Protein AF-A0A8K0K544-F1 (afdb_monomer)

Sequence (72 aa):
MKQNNIEWDCSWGTSQYVDPPVWPYTLDFPSPQDCPVPPCPKSTFPGIWVVPMIDWFNEDDIPCSMADACPM

Solvent-accessible surface area (backbone atoms only — not comparable to full-atom values): 4586 Å² total; per-residue (Å²): 86,77,94,74,75,44,56,68,42,71,83,51,45,28,78,82,43,48,84,73,61,66,71,69,45,57,28,61,44,71,72,90,70,66,67,83,69,78,86,66,82,78,66,63,44,72,81,32,35,40,41,61,30,61,33,45,65,43,98,83,70,50,72,22,67,45,84,90,68,44,70,128

Mean predicted aligned error: 3.87 Å

Organism: Ladona fulva (NCBI:txid123851)

InterPro domains:
  IPR052740 Carbohydrate Esterase 4 [PTHR45985] (1-72)

Structure (mmCIF, N/CA/C/O backbone):
data_AF-A0A8K0K544-F1
#
_entry.id   AF-A0A8K0K544-F1
#
loop_
_atom_site.group_PDB
_atom_site.id
_atom_site.type_symbol
_atom_site.label_atom_id
_atom_site.label_alt_id
_atom_site.label_comp_id
_atom_site.label_asym_id
_atom_site.label_entity_id
_atom_site.label_seq_id
_atom_site.pdbx_PDB_ins_code
_atom_site.Cartn_x
_atom_site.Cartn_y
_atom_site.Cartn_z
_atom_site.occupancy
_atom_site.B_iso_or_equiv
_atom_site.auth_seq_id
_atom_site.auth_comp_id
_atom_site.auth_asym_id
_atom_site.auth_atom_id
_atom_site.pdbx_PDB_model_num
ATOM 1 N N . MET A 1 1 ? -11.354 7.763 8.852 1.00 82.25 1 MET A N 1
ATOM 2 C CA . MET A 1 1 ? -11.797 6.357 8.763 1.00 82.25 1 MET A CA 1
ATOM 3 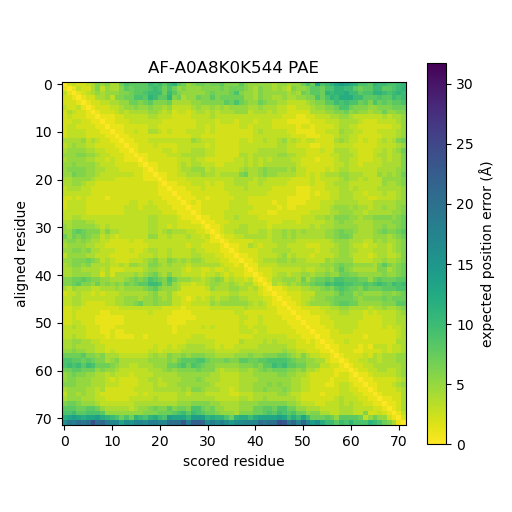C C . MET A 1 1 ? -12.942 6.061 9.722 1.00 82.25 1 MET A C 1
ATOM 5 O O . MET A 1 1 ? -14.068 6.375 9.364 1.00 82.25 1 MET A O 1
ATOM 9 N N . LYS A 1 2 ? -12.687 5.601 10.961 1.00 81.69 2 LYS A N 1
ATOM 10 C CA . LYS A 1 2 ? -13.739 5.236 11.935 1.00 81.69 2 LYS A CA 1
ATOM 11 C C . LYS A 1 2 ? -14.800 6.306 12.184 1.00 81.69 2 LYS A C 1
ATOM 13 O O . LYS A 1 2 ? -15.981 6.008 12.126 1.00 81.69 2 LYS A O 1
ATOM 18 N N . GLN A 1 3 ? -14.387 7.549 12.429 1.00 87.94 3 GLN A N 1
ATOM 19 C CA . GLN A 1 3 ? -15.324 8.643 12.724 1.00 87.94 3 GLN A CA 1
ATOM 20 C C . GLN A 1 3 ? -16.292 8.936 11.566 1.00 87.94 3 GLN A C 1
ATOM 22 O O . GLN A 1 3 ? -17.398 9.410 11.798 1.00 87.94 3 GLN A O 1
ATOM 27 N N . ASN A 1 4 ? -15.881 8.623 10.335 1.00 89.44 4 ASN A N 1
ATOM 28 C CA . ASN A 1 4 ? -16.645 8.899 9.121 1.00 89.44 4 ASN A CA 1
ATOM 29 C C . ASN A 1 4 ? -17.294 7.628 8.546 1.00 89.44 4 ASN A C 1
ATOM 31 O O . ASN A 1 4 ? -17.750 7.662 7.409 1.00 89.44 4 ASN A O 1
ATOM 35 N N . ASN A 1 5 ? -17.307 6.516 9.296 1.00 89.38 5 ASN A N 1
ATOM 36 C CA . ASN A 1 5 ? -17.813 5.211 8.850 1.00 89.38 5 ASN A CA 1
ATOM 37 C C . ASN A 1 5 ? -17.193 4.723 7.526 1.00 89.38 5 ASN A C 1
ATOM 39 O O . ASN A 1 5 ? -17.879 4.151 6.685 1.00 89.38 5 ASN A O 1
ATOM 43 N N . ILE A 1 6 ? -15.892 4.964 7.337 1.00 91.62 6 ILE A N 1
ATOM 44 C CA . ILE A 1 6 ? -15.134 4.443 6.191 1.00 91.62 6 ILE A CA 1
ATOM 45 C C . ILE A 1 6 ? -14.464 3.136 6.613 1.00 91.62 6 ILE A C 1
ATOM 47 O O . ILE A 1 6 ? -13.774 3.105 7.638 1.00 91.62 6 ILE A O 1
ATOM 51 N N . GLU A 1 7 ? -14.679 2.088 5.821 1.00 92.06 7 GLU A N 1
ATOM 52 C CA . GLU A 1 7 ? -14.307 0.706 6.139 1.00 92.06 7 GLU A CA 1
ATOM 53 C C . GLU A 1 7 ? -12.874 0.344 5.725 1.00 92.06 7 GLU A C 1
ATOM 55 O O . GLU A 1 7 ? -12.188 -0.359 6.468 1.00 92.06 7 GLU A O 1
ATOM 60 N N . TRP A 1 8 ? -12.397 0.854 4.586 1.00 93.25 8 TRP A N 1
ATOM 61 C CA . TRP A 1 8 ? -11.100 0.484 4.021 1.00 93.25 8 TRP A CA 1
ATOM 62 C C . TRP A 1 8 ? -10.306 1.678 3.482 1.00 93.25 8 TRP A C 1
ATOM 64 O O . TRP A 1 8 ? -10.871 2.710 3.118 1.00 93.25 8 TRP A O 1
ATOM 74 N N . ASP A 1 9 ? -8.985 1.509 3.441 1.00 93.50 9 ASP A N 1
ATOM 75 C CA . ASP A 1 9 ? -8.017 2.391 2.790 1.00 93.50 9 ASP A CA 1
ATOM 76 C C . ASP A 1 9 ? -7.389 1.717 1.569 1.00 93.50 9 ASP A C 1
ATOM 78 O O . ASP A 1 9 ? -7.143 0.517 1.611 1.00 93.50 9 ASP A O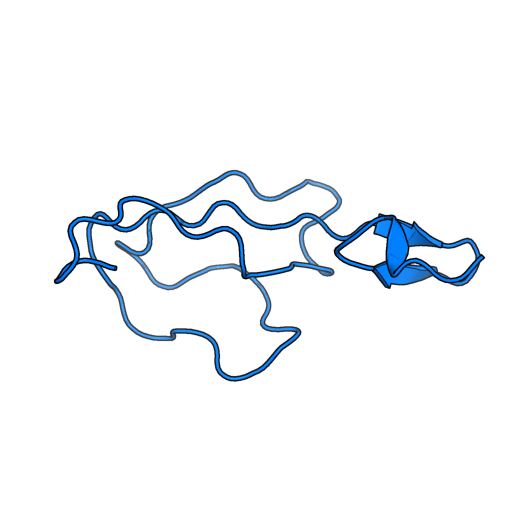 1
ATOM 82 N N . CYS A 1 10 ? -7.073 2.483 0.524 1.00 94.81 10 CYS A N 1
ATOM 83 C CA . CYS A 1 10 ? -6.222 2.041 -0.591 1.00 94.81 10 CYS A CA 1
ATOM 84 C C . CYS A 1 10 ? -5.264 3.169 -0.998 1.00 94.81 10 CYS A C 1
ATOM 86 O O . CYS A 1 10 ? -5.138 3.512 -2.167 1.00 94.81 10 CYS A O 1
ATOM 88 N N . SER A 1 11 ? -4.669 3.837 -0.007 1.00 93.31 11 SER A N 1
ATOM 89 C CA . SER A 1 11 ? -3.691 4.909 -0.227 1.00 93.31 11 SER A CA 1
ATOM 90 C C . SER A 1 11 ? -2.255 4.472 0.074 1.00 93.31 11 SER A C 1
ATOM 92 O O . SER A 1 11 ? -1.314 5.229 -0.156 1.00 93.31 11 SER A O 1
ATOM 94 N N . TRP A 1 12 ? -2.077 3.253 0.594 1.00 93.88 12 TRP A N 1
ATOM 95 C CA . TRP A 1 12 ? -0.796 2.755 1.078 1.00 93.88 12 TRP A CA 1
ATOM 96 C C . TRP A 1 12 ? -0.165 1.760 0.094 1.00 93.88 12 TRP A C 1
ATOM 98 O O . TRP A 1 12 ? -0.555 0.591 0.030 1.00 93.88 12 TRP A O 1
ATOM 108 N N . GLY A 1 13 ? 0.842 2.238 -0.643 1.00 93.88 13 GLY A N 1
ATOM 109 C CA . GLY A 1 13 ? 1.666 1.432 -1.548 1.00 93.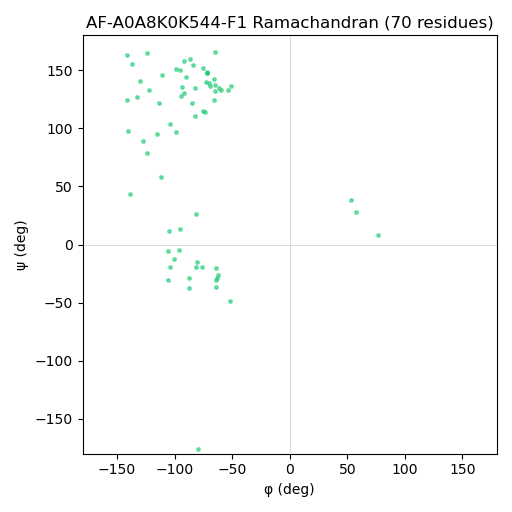88 13 GLY A CA 1
ATOM 110 C C . GLY A 1 13 ? 2.696 0.546 -0.850 1.00 93.88 13 GLY A C 1
ATOM 111 O O . GLY A 1 13 ? 3.159 0.855 0.252 1.00 93.88 13 GLY A O 1
ATOM 11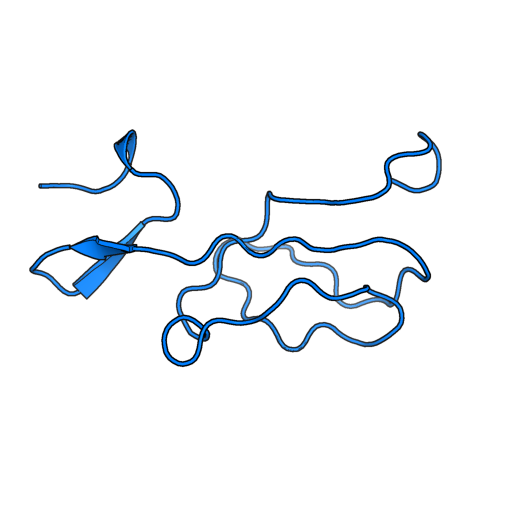2 N N . THR A 1 14 ? 3.038 -0.569 -1.486 1.00 94.06 14 THR A N 1
ATOM 113 C CA . THR A 1 14 ? 4.110 -1.476 -1.068 1.00 94.06 14 THR A CA 1
ATOM 114 C C . THR A 1 14 ? 4.987 -1.834 -2.252 1.00 94.06 14 THR A C 1
ATOM 116 O O . THR A 1 14 ? 4.504 -2.327 -3.271 1.00 94.06 14 THR A O 1
ATOM 119 N N . SER A 1 15 ? 6.290 -1.631 -2.067 1.00 93.56 15 SER A N 1
ATOM 120 C CA . SER A 1 15 ? 7.318 -2.051 -3.024 1.00 93.56 15 SER A CA 1
ATOM 121 C C . SER A 1 15 ? 8.060 -3.301 -2.545 1.00 93.56 15 SER A C 1
ATOM 123 O O . SER A 1 15 ? 8.657 -4.015 -3.344 1.00 93.56 15 SER A O 1
ATOM 125 N N . GLN A 1 16 ? 8.009 -3.608 -1.243 1.00 92.94 16 GLN A N 1
ATOM 126 C CA . GLN A 1 16 ? 8.686 -4.781 -0.678 1.00 92.94 16 GLN A CA 1
ATOM 127 C C . GLN A 1 16 ? 7.848 -6.062 -0.731 1.00 92.94 16 GLN A C 1
ATOM 129 O O . GLN A 1 16 ? 8.415 -7.150 -0.804 1.00 92.94 16 GLN A O 1
ATOM 134 N N . TYR A 1 17 ? 6.517 -5.957 -0.690 1.00 93.19 17 TYR A N 1
ATOM 135 C CA . TYR A 1 17 ? 5.612 -7.107 -0.611 1.00 93.19 17 TYR A CA 1
ATOM 136 C C . TYR A 1 17 ? 4.807 -7.278 -1.897 1.00 93.19 17 TYR A C 1
ATOM 138 O O . TYR A 1 17 ? 3.575 -7.241 -1.890 1.00 93.19 17 TYR A O 1
ATOM 146 N N . VAL A 1 18 ? 5.530 -7.441 -3.004 1.00 93.50 18 VAL A N 1
ATOM 147 C CA . VAL A 1 18 ? 4.971 -7.602 -4.356 1.00 93.50 18 VAL A CA 1
ATOM 148 C C . VAL A 1 18 ? 5.057 -9.039 -4.875 1.00 93.50 18 VAL A C 1
ATOM 150 O O . VAL A 1 18 ? 4.161 -9.478 -5.592 1.00 93.50 18 VAL A O 1
ATOM 153 N N . ASP A 1 19 ? 6.078 -9.794 -4.458 1.00 90.88 19 ASP A N 1
ATOM 154 C CA . ASP A 1 19 ? 6.257 -11.212 -4.783 1.00 90.88 19 ASP A CA 1
ATOM 155 C C . ASP A 1 19 ? 6.794 -11.987 -3.556 1.00 90.88 19 ASP A C 1
ATOM 157 O O . ASP A 1 19 ? 7.993 -11.936 -3.264 1.00 90.88 19 ASP A O 1
ATOM 161 N N . PRO A 1 20 ? 5.928 -12.669 -2.778 1.00 93.00 20 PRO A N 1
ATOM 162 C CA . PRO A 1 20 ? 4.479 -12.764 -2.956 1.00 93.00 20 PRO A CA 1
ATOM 163 C C . PRO A 1 20 ? 3.756 -11.448 -2.604 1.00 93.00 20 PRO A C 1
ATOM 165 O O . PRO A 1 20 ? 4.171 -10.754 -1.670 1.00 93.00 20 PRO A O 1
ATOM 168 N N . PRO A 1 21 ? 2.639 -11.121 -3.283 1.00 92.62 21 PRO A N 1
ATOM 169 C CA . PRO A 1 21 ? 1.880 -9.917 -2.986 1.00 92.62 21 PRO A CA 1
ATOM 170 C C . PRO A 1 21 ? 1.175 -10.035 -1.633 1.00 92.62 21 PRO A C 1
ATOM 172 O O . PRO A 1 21 ? 0.604 -11.078 -1.290 1.00 92.62 21 PRO A O 1
ATOM 175 N N . VAL A 1 22 ? 1.187 -8.950 -0.862 1.00 94.25 22 VAL A N 1
ATOM 176 C CA . VAL A 1 22 ? 0.431 -8.870 0.391 1.00 94.25 22 VAL A CA 1
ATOM 177 C C . VAL A 1 22 ? -1.076 -8.823 0.115 1.00 94.25 22 VAL A C 1
ATOM 179 O O . VAL A 1 22 ? -1.562 -8.121 -0.770 1.00 94.25 22 VAL A O 1
ATOM 182 N N . TRP A 1 23 ? -1.835 -9.589 0.896 1.00 94.44 23 TRP A N 1
ATOM 183 C CA . TRP A 1 23 ? -3.294 -9.588 0.837 1.00 94.44 23 TRP A CA 1
ATOM 184 C C . TRP A 1 23 ? -3.876 -8.456 1.683 1.00 94.44 23 TRP A C 1
ATOM 186 O O . TRP A 1 23 ? -3.252 -8.075 2.672 1.00 94.44 23 TRP A O 1
ATOM 196 N N . PRO A 1 24 ? -5.085 -7.960 1.370 1.00 95.88 24 PRO A N 1
ATOM 197 C CA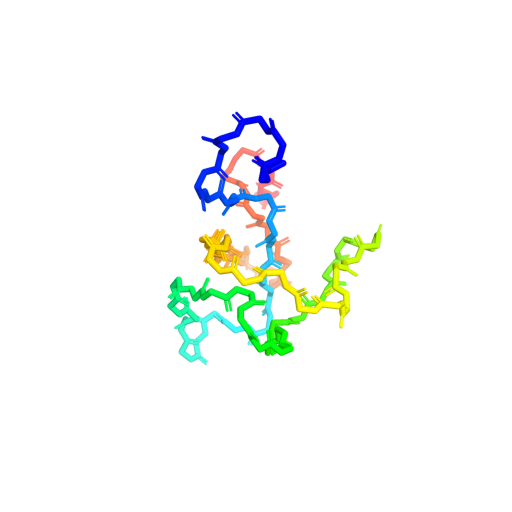 . PRO A 1 24 ? -5.786 -7.021 2.234 1.00 95.88 24 PRO A CA 1
ATOM 198 C C . PRO A 1 24 ? -5.868 -7.521 3.678 1.00 95.88 24 PRO A C 1
ATOM 200 O O . PRO A 1 24 ? -6.162 -8.692 3.928 1.00 95.88 24 PRO A O 1
ATOM 203 N N . TYR A 1 25 ? -5.617 -6.624 4.626 1.00 94.19 25 TYR A N 1
ATOM 204 C CA . TYR A 1 25 ? -5.519 -6.950 6.046 1.00 94.19 25 TYR A CA 1
ATOM 205 C C . TYR A 1 25 ? -6.153 -5.861 6.906 1.00 94.19 25 TYR A C 1
ATOM 207 O O . TYR A 1 25 ? -6.389 -4.741 6.456 1.00 94.19 25 TYR A O 1
ATOM 215 N N . THR A 1 26 ? -6.438 -6.180 8.165 1.00 94.56 26 THR A N 1
ATOM 216 C CA . THR A 1 26 ? -6.966 -5.212 9.125 1.00 94.56 26 THR A CA 1
ATOM 217 C C . THR A 1 26 ? -5.854 -4.603 9.971 1.00 94.56 26 THR A C 1
ATOM 219 O O . THR A 1 26 ? -4.866 -5.256 10.308 1.00 94.56 26 THR A O 1
ATOM 222 N N . LEU A 1 27 ? -6.045 -3.359 10.407 1.00 94.12 27 LEU A N 1
ATOM 223 C CA . LEU A 1 27 ? -5.172 -2.702 11.387 1.00 94.12 27 LEU A CA 1
ATOM 224 C C . LEU A 1 27 ? -5.504 -3.103 12.835 1.00 94.12 27 LEU A C 1
ATOM 226 O O . LEU A 1 27 ? -5.240 -2.347 13.769 1.00 94.12 27 LEU A O 1
ATOM 230 N N . ASP A 1 28 ? -6.076 -4.291 13.051 1.00 93.44 28 ASP A N 1
ATOM 231 C CA . ASP A 1 28 ? -6.257 -4.856 14.396 1.00 93.44 28 ASP A CA 1
ATOM 232 C C . ASP A 1 28 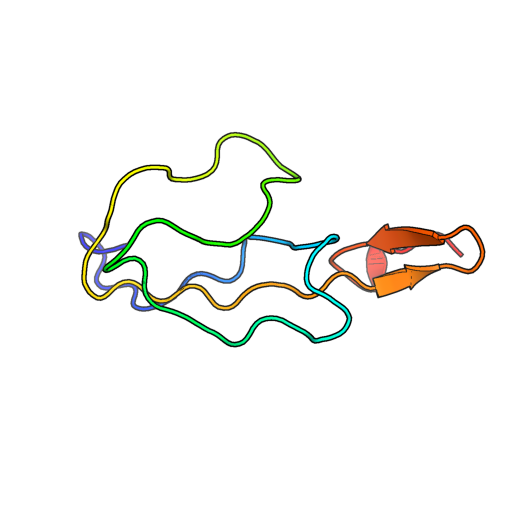? -4.901 -5.111 15.082 1.00 93.44 28 ASP A C 1
ATOM 234 O O . ASP A 1 28 ? -4.784 -5.005 16.304 1.00 93.44 28 ASP A O 1
ATOM 238 N N . PHE A 1 29 ? -3.865 -5.374 14.279 1.00 91.62 29 PHE A N 1
ATOM 239 C CA . PHE A 1 29 ? -2.482 -5.618 14.689 1.00 91.62 29 PHE A CA 1
ATOM 240 C C . PHE A 1 29 ? -1.519 -4.648 13.982 1.00 91.62 29 PHE A C 1
ATOM 242 O O . PHE A 1 29 ? -1.918 -3.982 13.022 1.00 91.62 29 PHE A O 1
ATOM 249 N N . PRO A 1 30 ? -0.261 -4.517 14.451 1.00 90.19 30 PRO A N 1
ATOM 250 C CA . PRO A 1 30 ? 0.745 -3.725 13.751 1.00 90.19 30 PRO A CA 1
ATOM 251 C C . PRO A 1 30 ? 0.887 -4.165 12.291 1.00 90.19 30 PRO A C 1
ATOM 253 O O . PRO A 1 30 ? 0.984 -5.359 12.008 1.00 90.19 30 PRO A O 1
ATOM 256 N N . SER A 1 31 ? 0.899 -3.187 11.385 1.00 90.38 31 SER A N 1
ATOM 257 C CA . SER A 1 31 ? 1.034 -3.431 9.950 1.00 90.38 31 SER A CA 1
ATOM 258 C C . SER A 1 31 ? 2.356 -4.151 9.637 1.00 90.38 31 SER A C 1
ATOM 260 O O . SER A 1 31 ? 3.398 -3.710 10.130 1.00 90.38 31 SER A O 1
ATOM 262 N N . PRO A 1 32 ? 2.346 -5.218 8.815 1.00 85.25 32 PRO A N 1
ATOM 263 C CA . PRO A 1 32 ? 3.566 -5.855 8.320 1.00 85.25 32 PRO A CA 1
ATOM 264 C C . PRO A 1 32 ? 4.186 -5.109 7.122 1.00 85.25 32 PRO A C 1
ATOM 266 O O . PRO A 1 32 ? 5.338 -5.372 6.783 1.00 85.25 32 PRO A O 1
ATOM 269 N N . GLN A 1 33 ? 3.435 -4.200 6.488 1.00 90.44 33 GLN A N 1
ATOM 270 C CA . GLN A 1 33 ? 3.812 -3.502 5.257 1.00 90.44 33 GLN A CA 1
ATOM 271 C C . GLN A 1 33 ? 4.912 -2.450 5.478 1.00 90.44 33 GLN A C 1
ATOM 273 O O . GLN A 1 33 ? 4.997 -1.814 6.533 1.00 90.44 33 GLN A O 1
ATOM 278 N N . ASP A 1 34 ? 5.739 -2.249 4.453 1.00 92.81 34 ASP A N 1
ATOM 279 C CA . ASP A 1 34 ? 6.702 -1.156 4.343 1.00 92.81 34 ASP A CA 1
ATOM 280 C C . ASP A 1 34 ? 6.007 0.214 4.270 1.00 92.81 34 ASP A C 1
ATOM 282 O O . ASP A 1 34 ? 4.802 0.322 4.067 1.00 92.81 34 ASP A O 1
ATOM 286 N N . CYS A 1 35 ? 6.761 1.299 4.457 1.00 93.06 35 CYS A N 1
ATOM 287 C CA . CYS A 1 35 ? 6.226 2.663 4.425 1.00 93.06 35 CYS A CA 1
ATOM 288 C C . CYS A 1 35 ? 6.970 3.520 3.389 1.00 93.06 35 CYS A C 1
ATOM 290 O O . CYS A 1 35 ? 7.845 4.300 3.779 1.00 93.06 35 CYS A O 1
ATOM 292 N N . PRO A 1 36 ? 6.649 3.387 2.086 1.00 90.81 36 PRO A N 1
ATOM 293 C CA . PRO A 1 36 ? 7.302 4.170 1.034 1.00 90.81 36 PRO A CA 1
ATOM 294 C C . PRO A 1 36 ? 7.033 5.675 1.159 1.00 90.81 36 PRO A C 1
ATOM 296 O O . PRO A 1 36 ? 7.924 6.488 0.924 1.00 90.81 36 PRO A O 1
ATOM 299 N N . VAL A 1 37 ? 5.816 6.052 1.577 1.00 90.75 37 VAL A N 1
ATOM 300 C CA . VAL A 1 37 ? 5.384 7.450 1.729 1.00 90.75 37 VAL A CA 1
ATOM 301 C C . VAL A 1 37 ? 5.089 7.752 3.205 1.00 90.75 37 VAL A C 1
ATOM 303 O O . VAL A 1 37 ? 3.988 7.482 3.686 1.00 90.75 37 VAL A O 1
ATOM 30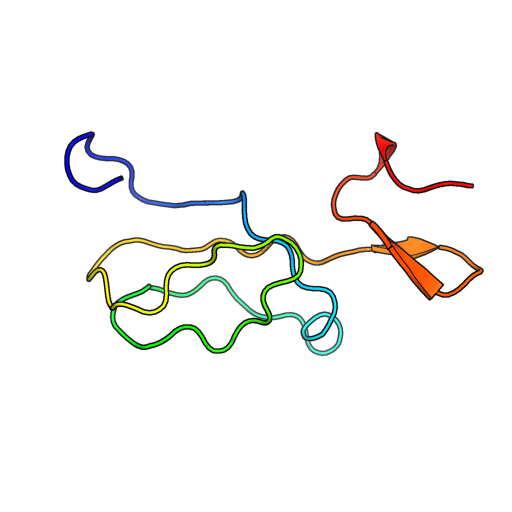6 N N . PRO A 1 38 ? 6.052 8.298 3.968 1.00 90.81 38 PRO A N 1
ATOM 307 C CA . PRO A 1 38 ? 5.830 8.642 5.368 1.00 90.81 38 PRO A CA 1
ATOM 308 C C . PRO A 1 38 ? 4.917 9.873 5.522 1.00 90.81 38 PRO A C 1
ATOM 310 O O . PRO A 1 38 ? 5.010 10.806 4.720 1.00 90.81 3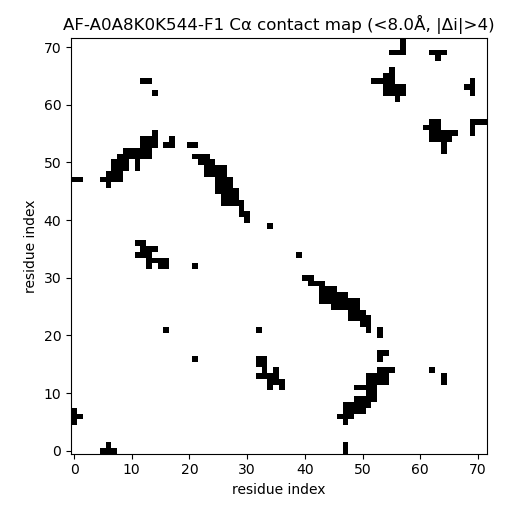8 PRO A O 1
ATOM 313 N N . PRO A 1 39 ? 4.100 9.950 6.594 1.00 92.12 39 PRO A N 1
ATOM 314 C CA . PRO A 1 39 ? 4.033 9.042 7.746 1.00 92.12 39 PRO A CA 1
ATOM 315 C C . PRO A 1 39 ? 2.981 7.922 7.612 1.00 92.12 39 PRO A C 1
ATOM 317 O O . PRO A 1 39 ? 1.820 8.191 7.321 1.00 92.12 39 PRO A O 1
ATOM 320 N N . CYS A 1 40 ? 3.351 6.686 7.964 1.00 90.12 40 CYS A N 1
ATOM 321 C CA . CYS A 1 40 ? 2.414 5.556 8.032 1.00 90.12 40 CYS A CA 1
ATOM 322 C C . CYS A 1 40 ? 1.930 5.275 9.468 1.00 90.12 40 CYS A C 1
ATOM 324 O O . CYS A 1 40 ? 2.665 5.527 10.435 1.00 90.12 40 CYS A O 1
ATOM 326 N N . PRO A 1 41 ? 0.710 4.731 9.642 1.00 89.12 41 PRO A N 1
ATOM 327 C CA . PRO A 1 41 ? 0.169 4.407 10.956 1.00 89.12 41 PRO A CA 1
ATOM 328 C C . PRO A 1 41 ? 0.974 3.288 11.633 1.00 89.12 41 PRO A C 1
ATOM 330 O O . PRO A 1 41 ? 1.118 2.191 11.103 1.00 89.12 41 PRO A O 1
ATOM 333 N N . LYS A 1 42 ? 1.478 3.564 12.842 1.00 85.50 42 LYS A N 1
ATOM 334 C CA . LYS A 1 42 ? 2.176 2.580 13.699 1.00 85.50 42 LYS A CA 1
ATOM 335 C C . LYS A 1 42 ? 1.295 2.010 14.813 1.00 85.50 42 LYS A C 1
ATOM 337 O O . LYS A 1 42 ? 1.683 1.060 15.486 1.00 85.50 42 LYS A O 1
ATOM 342 N N . SER A 1 43 ? 0.142 2.627 15.048 1.00 86.94 43 SER A N 1
ATOM 343 C CA . SER A 1 43 ? -0.830 2.207 16.058 1.00 86.94 43 SER A CA 1
ATOM 344 C C . SER A 1 43 ? -1.857 1.253 15.458 1.00 86.94 43 SER A C 1
ATOM 346 O O . SER A 1 43 ? -2.089 1.260 14.251 1.00 86.94 43 SER A O 1
ATOM 348 N N . THR A 1 4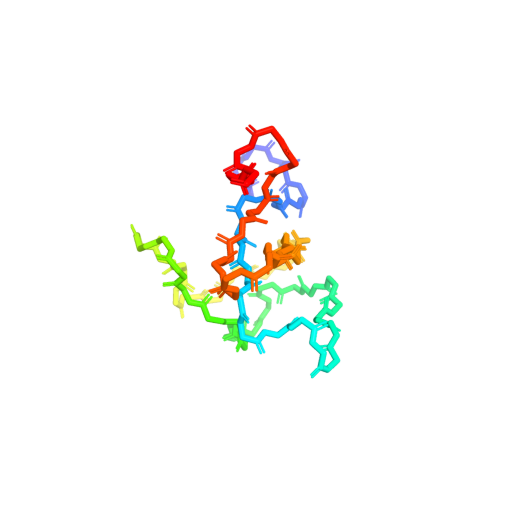4 ? -2.495 0.459 16.313 1.00 90.25 44 THR A N 1
ATOM 349 C CA . THR A 1 44 ? -3.595 -0.418 15.916 1.00 90.25 44 THR A CA 1
ATOM 350 C C . THR A 1 44 ? -4.908 0.362 15.867 1.00 90.25 44 THR A C 1
ATOM 352 O O . THR A 1 44 ? -5.238 1.140 16.765 1.00 90.25 44 THR A O 1
ATOM 355 N N . PHE A 1 45 ? -5.676 0.150 14.803 1.00 90.56 45 PHE A N 1
ATOM 356 C CA . PHE A 1 45 ? -6.999 0.721 14.595 1.00 90.56 45 PHE A CA 1
ATOM 357 C C . PHE A 1 45 ? -7.992 -0.397 14.261 1.00 90.56 45 PHE A C 1
ATOM 359 O O . PHE A 1 45 ? -8.213 -0.690 13.085 1.00 90.56 45 PHE A O 1
ATOM 366 N N . PRO A 1 46 ? -8.631 -1.002 15.281 1.00 91.06 46 PRO A N 1
ATOM 367 C CA . PRO A 1 46 ? -9.375 -2.232 15.059 1.00 91.06 46 PRO A CA 1
ATOM 368 C C . PRO A 1 46 ? -10.538 -2.098 14.070 1.00 91.06 46 PRO A C 1
ATOM 370 O O . PRO A 1 46 ? -11.305 -1.145 14.189 1.00 91.06 46 PRO A O 1
ATOM 373 N N . GLY A 1 47 ? -10.702 -3.030 13.137 1.00 89.19 47 GLY A N 1
ATOM 374 C CA . GLY A 1 47 ? -11.788 -3.036 12.149 1.00 89.19 47 GLY A CA 1
ATOM 375 C C . GLY A 1 47 ? -11.645 -2.058 10.975 1.00 89.19 47 GLY A C 1
ATOM 376 O O . GLY A 1 47 ? -12.596 -1.908 10.216 1.00 89.19 47 GLY A O 1
ATOM 377 N N . ILE A 1 48 ? -10.498 -1.384 10.816 1.00 92.62 48 ILE A N 1
ATOM 378 C CA . ILE A 1 48 ? -10.163 -0.685 9.563 1.00 92.62 48 ILE A CA 1
ATOM 379 C C . ILE A 1 48 ? -9.385 -1.647 8.674 1.00 92.62 48 ILE A C 1
ATOM 381 O O . ILE A 1 48 ? -8.397 -2.232 9.122 1.00 92.62 48 ILE A O 1
ATOM 385 N N . TRP A 1 49 ? -9.799 -1.760 7.418 1.00 94.19 49 TRP A N 1
ATOM 386 C CA . TRP A 1 49 ? -9.094 -2.526 6.401 1.00 94.19 49 TRP A CA 1
ATOM 387 C C . TRP A 1 49 ? -8.081 -1.670 5.647 1.00 94.19 49 TRP A C 1
ATOM 389 O O . TRP A 1 49 ? -8.321 -0.499 5.356 1.00 94.19 49 TRP A O 1
ATOM 399 N N . VAL A 1 50 ? -6.959 -2.277 5.294 1.00 95.44 50 VAL A N 1
ATOM 400 C CA . VAL A 1 50 ? -5.987 -1.749 4.341 1.00 95.44 50 VAL A CA 1
ATOM 401 C C . VAL A 1 50 ? -6.003 -2.676 3.137 1.00 95.44 50 VAL A C 1
ATOM 403 O O . VAL A 1 50 ? -5.785 -3.882 3.260 1.00 95.44 50 VAL A O 1
ATOM 406 N N . VAL A 1 51 ? -6.301 -2.101 1.979 1.00 95.75 51 VAL A N 1
ATOM 407 C CA . VAL A 1 51 ? -6.147 -2.717 0.667 1.00 95.75 51 VAL A CA 1
ATOM 408 C C . VAL A 1 51 ? -4.834 -2.171 0.108 1.00 95.75 51 VAL A C 1
ATOM 410 O O . VAL A 1 51 ? -4.806 -1.040 -0.374 1.00 95.75 51 VAL A O 1
ATOM 413 N N . PRO A 1 52 ? -3.724 -2.909 0.251 1.00 94.94 52 PRO A N 1
ATOM 414 C CA . PRO A 1 52 ? -2.417 -2.422 -0.158 1.00 94.94 52 PRO A CA 1
ATOM 415 C C . PRO A 1 52 ? -2.374 -2.226 -1.670 1.00 94.94 52 PRO A C 1
ATOM 417 O O . PRO A 1 52 ? -2.840 -3.077 -2.432 1.00 94.94 52 PRO A O 1
ATOM 420 N N . MET A 1 53 ? -1.785 -1.116 -2.105 1.00 95.38 53 MET A N 1
ATOM 421 C CA . MET A 1 53 ? -1.478 -0.937 -3.516 1.00 95.38 53 MET A CA 1
ATOM 422 C C . MET A 1 53 ? -0.171 -1.663 -3.818 1.00 95.38 53 MET A C 1
ATOM 424 O O . MET A 1 53 ? 0.887 -1.267 -3.335 1.00 95.38 53 MET A O 1
ATOM 428 N N . ILE A 1 54 ? -0.254 -2.747 -4.580 1.00 95.06 54 ILE A N 1
ATOM 429 C CA . ILE A 1 54 ? 0.926 -3.492 -5.017 1.00 95.06 54 ILE A CA 1
ATOM 430 C C . ILE A 1 54 ? 1.609 -2.689 -6.122 1.00 95.06 54 ILE A C 1
ATOM 432 O O . ILE A 1 54 ? 1.012 -2.492 -7.185 1.00 95.06 54 ILE A O 1
ATOM 436 N N . ASP A 1 55 ? 2.830 -2.220 -5.863 1.00 94.50 55 ASP A N 1
ATOM 437 C CA . ASP A 1 55 ? 3.570 -1.419 -6.832 1.00 94.50 55 ASP A CA 1
ATOM 438 C C . ASP A 1 55 ? 3.927 -2.254 -8.068 1.00 94.50 55 ASP A C 1
ATOM 440 O O . ASP A 1 55 ? 4.246 -3.444 -7.992 1.00 94.50 55 ASP A O 1
ATOM 444 N N . TRP A 1 56 ? 3.865 -1.613 -9.228 1.00 91.94 56 TRP A N 1
ATOM 445 C CA . TRP A 1 56 ? 4.432 -2.126 -10.466 1.00 91.94 56 TRP A CA 1
ATOM 446 C C . TRP A 1 56 ? 5.895 -1.716 -10.566 1.00 91.94 56 TRP A C 1
ATOM 448 O O . TRP A 1 56 ? 6.315 -0.752 -9.935 1.00 91.94 56 TRP A O 1
ATOM 458 N N . PHE A 1 57 ? 6.657 -2.430 -11.386 1.00 90.75 57 PHE A N 1
ATOM 459 C CA . PHE A 1 57 ? 8.057 -2.123 -11.657 1.00 90.75 57 PHE A CA 1
ATOM 460 C C . PHE A 1 57 ? 8.222 -1.909 -13.156 1.00 90.75 57 PHE A C 1
ATOM 462 O O . PHE A 1 57 ? 7.693 -2.687 -13.956 1.00 90.75 57 PHE A O 1
ATOM 469 N N . ASN A 1 58 ? 8.909 -0.832 -13.531 1.00 87.94 58 ASN A N 1
ATOM 470 C CA . ASN A 1 58 ? 9.314 -0.610 -14.916 1.00 87.94 58 ASN A CA 1
ATOM 471 C C . ASN A 1 58 ? 10.569 -1.442 -15.262 1.00 87.94 58 ASN A C 1
ATOM 473 O O . ASN A 1 58 ? 11.051 -2.225 -14.446 1.00 87.94 58 ASN A O 1
ATOM 477 N N . GLU A 1 59 ? 11.109 -1.276 -16.473 1.00 87.75 59 GLU A N 1
ATOM 478 C CA . GLU A 1 59 ? 12.311 -2.008 -16.918 1.00 87.75 59 GLU A CA 1
ATOM 479 C C . GLU A 1 59 ? 13.574 -1.676 -16.097 1.00 87.75 59 GLU A C 1
ATOM 481 O O . GLU A 1 59 ? 14.506 -2.478 -16.066 1.00 87.75 59 GLU A O 1
ATOM 486 N N . ASP A 1 60 ? 13.588 -0.533 -15.405 1.00 89.62 60 ASP A N 1
ATOM 487 C CA . ASP A 1 60 ? 14.682 -0.068 -14.542 1.00 89.62 60 ASP A CA 1
ATOM 488 C C . ASP A 1 60 ? 14.473 -0.419 -13.050 1.00 89.62 60 ASP A C 1
ATOM 490 O O . ASP A 1 60 ? 15.150 0.142 -12.184 1.00 89.62 60 ASP A O 1
ATOM 494 N N . ASP A 1 61 ? 13.525 -1.308 -12.725 1.00 87.94 61 ASP A N 1
ATOM 495 C CA . ASP A 1 61 ? 13.153 -1.689 -11.351 1.00 87.94 61 ASP A CA 1
ATOM 496 C C . ASP A 1 61 ? 12.701 -0.503 -10.465 1.00 87.94 61 ASP A C 1
ATOM 498 O O . ASP A 1 61 ? 12.817 -0.527 -9.234 1.00 87.94 61 ASP A O 1
ATOM 502 N N . ILE A 1 62 ? 12.148 0.553 -11.066 1.00 90.12 62 ILE A N 1
ATOM 503 C CA . ILE A 1 62 ? 11.572 1.690 -10.339 1.00 90.12 62 ILE A CA 1
ATOM 504 C C . ILE A 1 62 ? 10.119 1.359 -9.963 1.00 90.12 62 ILE A C 1
ATOM 506 O O . ILE A 1 62 ? 9.307 1.120 -10.864 1.00 90.12 62 ILE A O 1
ATOM 510 N N . PRO A 1 63 ? 9.760 1.377 -8.662 1.00 91.50 63 PRO A N 1
ATOM 511 C CA . PRO A 1 63 ? 8.404 1.086 -8.225 1.00 91.50 63 PRO A CA 1
ATOM 512 C C . PRO A 1 63 ? 7.446 2.234 -8.563 1.00 91.50 63 PRO A C 1
ATOM 514 O O . PRO A 1 63 ? 7.767 3.414 -8.387 1.00 91.50 63 PRO A O 1
ATOM 517 N N . CYS A 1 64 ? 6.239 1.888 -8.997 1.00 92.19 64 CYS A N 1
ATOM 518 C CA . CYS A 1 64 ? 5.163 2.824 -9.282 1.00 92.19 64 CYS A CA 1
ATOM 519 C C . CYS A 1 64 ? 3.808 2.255 -8.844 1.00 92.19 64 CYS A C 1
ATOM 521 O O . CYS A 1 64 ? 3.389 1.181 -9.267 1.00 92.19 64 CYS A O 1
ATOM 523 N N . SER A 1 65 ? 3.088 3.002 -8.006 1.00 92.38 65 SER A N 1
ATOM 524 C CA . SER A 1 65 ? 1.812 2.545 -7.436 1.00 92.38 65 SER A CA 1
ATOM 525 C C . SER A 1 65 ? 0.613 2.733 -8.375 1.00 92.38 65 SER A C 1
ATOM 527 O O . SER A 1 65 ? -0.430 2.115 -8.181 1.00 92.38 65 SER A O 1
ATOM 529 N N . MET A 1 66 ? 0.737 3.604 -9.382 1.00 93.19 66 MET A N 1
ATOM 530 C CA . MET A 1 66 ? -0.313 3.909 -10.360 1.00 93.19 66 MET A CA 1
ATOM 531 C C . MET A 1 66 ? 0.242 3.809 -11.781 1.00 93.19 66 MET A C 1
ATOM 533 O O . MET A 1 66 ? 1.354 4.263 -12.045 1.00 93.19 66 MET A O 1
ATOM 537 N N . ALA A 1 67 ? -0.550 3.263 -12.706 1.00 90.69 67 ALA A N 1
ATOM 538 C CA . ALA A 1 67 ? -0.113 3.003 -14.079 1.00 90.69 67 ALA A CA 1
ATOM 539 C C . ALA A 1 67 ? 0.240 4.276 -14.874 1.00 90.69 67 ALA A C 1
ATOM 541 O O . ALA A 1 67 ? 1.109 4.237 -15.737 1.00 90.69 67 ALA A O 1
ATOM 542 N N . ASP A 1 68 ? -0.410 5.407 -14.590 1.00 91.06 68 ASP A N 1
ATOM 543 C CA . ASP A 1 68 ? -0.124 6.708 -15.210 1.00 91.06 68 ASP A CA 1
ATOM 544 C C . ASP A 1 68 ? 1.144 7.376 -14.658 1.00 91.06 68 ASP A C 1
ATOM 546 O O . ASP A 1 68 ? 1.709 8.258 -15.305 1.00 91.06 68 ASP A O 1
ATOM 550 N N . ALA A 1 69 ? 1.592 6.950 -13.476 1.00 87.69 69 ALA A N 1
ATOM 551 C CA . ALA A 1 69 ? 2.798 7.440 -12.820 1.00 87.69 69 ALA A CA 1
ATOM 552 C C . ALA A 1 69 ? 4.028 6.558 -13.084 1.00 87.69 69 ALA A C 1
ATOM 554 O O . ALA A 1 69 ? 5.123 6.923 -12.658 1.00 87.69 69 ALA A O 1
ATOM 555 N N . CYS A 1 70 ? 3.872 5.419 -13.766 1.00 87.19 70 CYS A N 1
ATOM 556 C CA . CYS A 1 70 ? 4.997 4.584 -14.171 1.00 87.19 70 CYS A CA 1
ATOM 557 C C . CYS A 1 70 ? 5.742 5.255 -15.336 1.00 87.19 70 CYS A C 1
ATOM 559 O O . CYS A 1 70 ? 5.167 5.391 -16.421 1.00 87.19 70 CYS A O 1
ATOM 561 N N . PRO A 1 71 ? 7.001 5.690 -15.147 1.00 79.31 71 PRO A N 1
ATOM 562 C CA . PRO A 1 71 ? 7.802 6.172 -16.260 1.00 79.31 71 PRO A CA 1
ATOM 563 C C . PRO A 1 71 ? 8.053 5.015 -17.234 1.00 79.31 71 PRO A C 1
ATOM 565 O O . PRO A 1 71 ? 8.400 3.910 -16.805 1.00 79.31 71 PRO A O 1
ATOM 568 N N . MET A 1 72 ? 7.835 5.286 -18.525 1.00 67.56 72 MET A N 1
ATOM 569 C CA . MET A 1 72 ? 8.284 4.406 -19.609 1.00 67.56 72 MET A CA 1
ATOM 570 C C . MET A 1 72 ? 9.802 4.309 -19.632 1.00 67.56 72 MET A C 1
ATOM 572 O O . MET A 1 72 ? 10.447 5.354 -19.380 1.00 67.56 72 MET A O 1
#

pLDDT: mean 90.96, std 4.28, range [67.56, 95.88]

Foldseek 3Di:
DVVVPDQEDAPAEALPQQVVHDAKDALQDADPGDHPDDDDDRHRDGRHIYGYQYWDQDPVRDTDSDPVPDDD

Radius of gyration: 13.23 Å; Cα contacts (8 Å, |Δi|>4): 126; chains: 1; bounding box: 32×22×36 Å

Secondary structure (DSSP, 8-state):
-GGGT--EE---EESSSBTTBPPPEETTS---S--SSSPPP-S--TT-EE--EE-EE-TT--EESSTTTS--

Nearest PDB structures (foldseek):
  5z34-assembly1_A  TM=9.721E-01  e=8.897E-07  Bombyx mori